Protein AF-A0A850KT17-F1 (afdb_monomer_lite)

pLDDT: mean 88.72, std 10.63, range [38.12, 97.38]

Secondary structure (DSSP, 8-state):
-----PEEPPTTT--GGG--TT----EEEETTEEEE-EEEEEEE-GGG--TT-SS--EEEEEEEPP-TT-HHHH-SEEEEEEEEETTEEEEEEEEEEEPPPTTPPSSEEEEEE--

Structure (mmCIF, N/CA/C/O backbone):
data_AF-A0A850KT17-F1
#
_entry.id   AF-A0A850KT17-F1
#
loop_
_atom_site.group_PDB
_atom_site.id
_atom_site.type_symbol
_atom_site.label_atom_id
_atom_site.label_alt_id
_atom_site.label_comp_id
_atom_site.label_asym_id
_atom_site.label_entity_id
_atom_site.label_seq_id
_atom_site.pdbx_PDB_ins_code
_atom_site.Cartn_x
_atom_site.Cartn_y
_atom_site.Cartn_z
_atom_site.occupancy
_atom_site.B_iso_or_equiv
_atom_site.auth_seq_id
_atom_site.auth_comp_id
_atom_site.auth_asym_id
_atom_site.auth_atom_id
_atom_site.pdbx_PDB_model_num
ATOM 1 N N . MET A 1 1 ? -9.286 -28.741 -8.514 1.00 38.12 1 MET A N 1
ATOM 2 C CA . MET A 1 1 ? -8.307 -27.871 -7.838 1.00 38.12 1 MET A CA 1
ATOM 3 C C . MET A 1 1 ? -9.128 -26.890 -7.032 1.00 38.12 1 MET A C 1
ATOM 5 O O . MET A 1 1 ? -9.909 -26.162 -7.627 1.00 38.12 1 MET A O 1
ATOM 9 N N . THR A 1 2 ? -9.113 -27.008 -5.709 1.00 40.09 2 THR A N 1
ATOM 10 C CA . THR A 1 2 ? -9.854 -26.111 -4.816 1.00 40.09 2 THR A CA 1
ATOM 11 C C . THR A 1 2 ? -9.230 -24.730 -4.933 1.00 40.09 2 THR A C 1
ATOM 13 O O . THR A 1 2 ? -8.059 -24.566 -4.607 1.00 40.09 2 THR A O 1
ATOM 16 N N . SER A 1 3 ? -9.982 -23.777 -5.480 1.00 47.41 3 SER A N 1
ATOM 17 C CA . SER A 1 3 ? -9.654 -22.359 -5.378 1.00 47.41 3 SER A CA 1
ATOM 18 C C . SER A 1 3 ? -9.555 -22.059 -3.889 1.00 47.41 3 SER A C 1
ATOM 20 O O . SER A 1 3 ? -10.566 -22.163 -3.199 1.00 47.41 3 SER A O 1
ATOM 22 N N . SER A 1 4 ? -8.354 -21.803 -3.373 1.00 55.38 4 SER A N 1
ATOM 23 C CA . SER A 1 4 ? -8.208 -21.276 -2.020 1.00 55.38 4 SER A CA 1
ATOM 24 C C . SER A 1 4 ? -8.948 -19.942 -2.010 1.00 55.38 4 SER A C 1
ATOM 26 O O . SER A 1 4 ? -8.547 -19.006 -2.701 1.00 55.38 4 SER A O 1
ATOM 28 N N . GLU A 1 5 ? -10.110 -19.896 -1.362 1.00 65.75 5 GLU A N 1
ATOM 29 C CA . GLU A 1 5 ? -10.880 -18.666 -1.225 1.00 65.75 5 GLU A CA 1
ATOM 30 C C . GLU A 1 5 ? -10.072 -17.722 -0.335 1.00 65.75 5 GLU A C 1
ATOM 32 O O . GLU A 1 5 ? -9.950 -17.935 0.869 1.00 65.75 5 GLU A O 1
ATOM 37 N N . VAL A 1 6 ? -9.465 -16.709 -0.954 1.00 79.25 6 VAL A N 1
ATOM 38 C CA . VAL A 1 6 ? -8.741 -15.667 -0.228 1.00 79.25 6 VAL A CA 1
ATOM 39 C C . VAL A 1 6 ? -9.760 -14.877 0.584 1.00 79.25 6 VAL A C 1
ATOM 41 O O . VAL A 1 6 ? -10.686 -14.289 0.019 1.00 79.25 6 VAL A O 1
ATOM 44 N N . THR A 1 7 ? -9.620 -14.896 1.907 1.00 87.00 7 THR A N 1
ATOM 45 C CA . THR A 1 7 ? -10.617 -14.302 2.805 1.00 87.00 7 THR A CA 1
ATOM 46 C C . THR A 1 7 ? -10.396 -12.790 2.901 1.00 87.00 7 THR A C 1
ATOM 48 O O . THR A 1 7 ? -9.288 -12.360 3.219 1.00 87.00 7 THR A O 1
ATOM 51 N N . PRO A 1 8 ? -11.399 -11.942 2.621 1.00 89.81 8 PRO A N 1
ATOM 52 C CA . PRO A 1 8 ? -11.237 -10.503 2.778 1.00 89.81 8 PRO A CA 1
ATOM 53 C C . PRO A 1 8 ? -11.216 -10.113 4.264 1.00 89.81 8 PRO A C 1
ATOM 55 O O . PRO A 1 8 ? -12.126 -10.463 5.015 1.00 89.81 8 PRO A O 1
ATOM 58 N N . ILE A 1 9 ? -10.204 -9.348 4.675 1.00 90.12 9 ILE A N 1
ATOM 59 C CA . ILE A 1 9 ? -10.161 -8.663 5.971 1.00 90.12 9 ILE A CA 1
ATOM 60 C C . ILE A 1 9 ? -10.943 -7.353 5.824 1.00 90.12 9 ILE A C 1
ATOM 62 O O . ILE A 1 9 ? -10.613 -6.541 4.951 1.00 90.12 9 ILE A O 1
ATOM 66 N N . PRO A 1 10 ? -11.965 -7.098 6.659 1.00 89.50 10 PRO A N 1
ATOM 67 C CA . PRO A 1 10 ? -12.679 -5.829 6.637 1.00 89.50 10 PRO A CA 1
ATOM 68 C C . PRO A 1 10 ? -11.726 -4.656 6.887 1.00 89.50 10 PRO A C 1
ATOM 70 O O . PRO A 1 10 ? -10.965 -4.679 7.851 1.00 89.50 10 PRO A O 1
ATOM 73 N N . LEU A 1 11 ? -11.826 -3.574 6.102 1.00 86.75 11 LEU A N 1
ATOM 74 C CA . LEU A 1 11 ? -11.018 -2.353 6.298 1.00 86.75 11 LEU A CA 1
ATOM 75 C C . LEU A 1 11 ? -11.084 -1.812 7.735 1.00 86.75 11 LEU A C 1
ATOM 77 O O . LEU A 1 11 ? -10.126 -1.215 8.221 1.00 86.75 11 LEU A O 1
ATOM 81 N N . GLY A 1 12 ? -12.209 -2.039 8.425 1.00 85.88 12 GLY A N 1
ATOM 82 C CA . GLY A 1 12 ? -12.431 -1.735 9.843 1.00 85.88 12 GLY A CA 1
ATOM 83 C C . GLY A 1 12 ? -11.438 -2.406 10.803 1.00 85.88 12 GLY A C 1
ATOM 84 O O . GLY A 1 12 ? -11.085 -1.825 11.830 1.00 85.88 12 GLY A O 1
ATOM 85 N N . GLU A 1 13 ? -10.963 -3.593 10.446 1.00 88.88 13 GLU A N 1
ATOM 86 C CA . GLU A 1 13 ? -10.170 -4.494 11.288 1.00 88.88 13 GLU A CA 1
ATOM 87 C C . GLU A 1 13 ? -8.682 -4.489 10.927 1.00 88.88 13 GLU A C 1
ATOM 89 O O . GLU A 1 13 ? -7.861 -4.998 11.687 1.00 88.88 13 GLU A O 1
ATOM 94 N N . VAL A 1 14 ? -8.314 -3.872 9.800 1.00 89.75 14 VAL A N 1
ATOM 95 C CA . VAL A 1 14 ? -6.920 -3.793 9.367 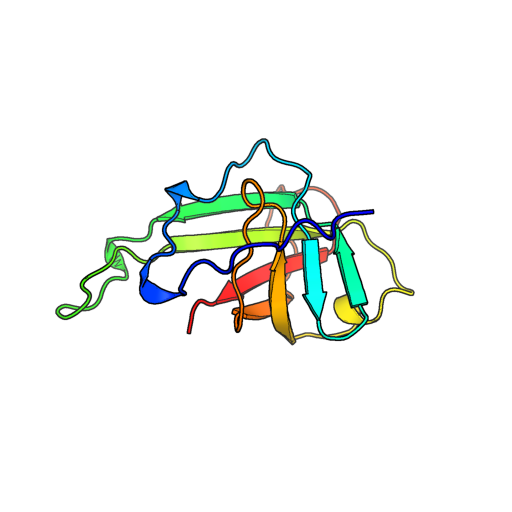1.00 89.75 14 VAL A CA 1
ATOM 96 C C . VAL A 1 14 ? -6.102 -2.946 10.342 1.00 89.75 14 VAL A C 1
ATOM 98 O O . VAL A 1 14 ? -6.440 -1.807 10.672 1.00 89.75 14 VAL A O 1
ATOM 101 N N . THR A 1 15 ? -4.9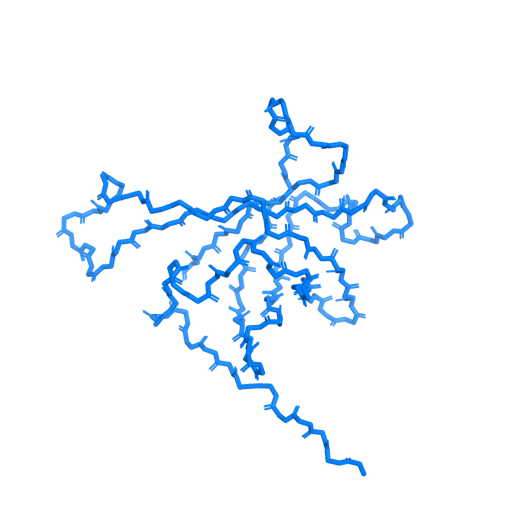70 -3.505 10.752 1.00 90.00 15 THR A N 1
ATOM 102 C CA . THR A 1 15 ? -3.959 -2.863 11.596 1.00 90.00 15 THR A CA 1
ATOM 103 C C . THR A 1 15 ? -2.566 -3.084 11.013 1.00 90.00 15 THR A C 1
ATOM 105 O O . THR A 1 15 ? -2.362 -3.978 10.191 1.00 90.00 15 THR A O 1
ATOM 108 N N . SER A 1 16 ? -1.588 -2.321 11.502 1.00 90.00 16 SER A N 1
ATOM 109 C CA . SER A 1 16 ? -0.158 -2.487 11.199 1.00 90.00 16 SER A CA 1
ATOM 110 C C . SER A 1 16 ? 0.348 -3.926 11.398 1.00 90.00 16 SER A C 1
ATOM 112 O O . SER A 1 16 ? 1.239 -4.363 10.678 1.00 90.00 16 SER A O 1
ATOM 114 N N . GLN A 1 17 ? -0.242 -4.676 12.338 1.00 89.50 17 GLN A N 1
ATOM 115 C CA . GLN A 1 17 ? 0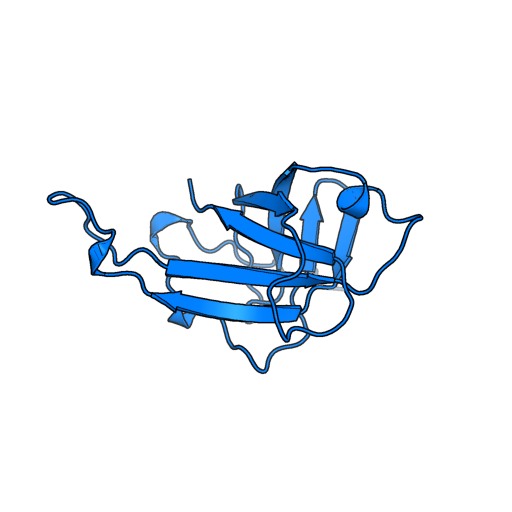.169 -6.036 12.711 1.00 89.50 17 GLN A CA 1
ATOM 116 C C . GLN A 1 17 ? -0.112 -7.077 11.627 1.00 89.50 17 GLN A C 1
ATOM 118 O O . GLN A 1 17 ? 0.506 -8.135 11.636 1.00 89.50 17 GLN A O 1
ATOM 123 N N . HIS A 1 18 ? -1.005 -6.771 10.685 1.00 89.31 18 HIS A N 1
ATOM 124 C CA . HIS A 1 18 ? -1.259 -7.633 9.533 1.00 89.31 18 HIS A CA 1
ATOM 125 C C . HIS A 1 18 ? -0.094 -7.618 8.534 1.00 89.31 18 HIS A C 1
ATOM 127 O O . HIS A 1 18 ? -0.033 -8.468 7.657 1.00 89.31 18 HIS A O 1
ATOM 133 N N . PHE A 1 19 ? 0.825 -6.656 8.650 1.00 90.00 19 PHE A N 1
ATOM 134 C CA . PHE A 1 19 ? 1.885 -6.430 7.682 1.00 90.00 19 PHE A CA 1
ATOM 135 C C . PHE A 1 19 ? 3.252 -6.779 8.268 1.00 90.00 19 PHE A C 1
ATOM 137 O O . PHE A 1 19 ? 3.735 -6.155 9.213 1.00 90.00 19 PHE A O 1
ATOM 144 N N . ASN A 1 20 ? 3.909 -7.758 7.658 1.00 86.69 20 ASN A N 1
ATOM 145 C CA . ASN A 1 20 ? 5.276 -8.153 7.965 1.00 86.69 20 ASN A CA 1
ATOM 146 C C . ASN A 1 20 ? 6.249 -7.581 6.923 1.00 86.69 20 ASN A C 1
ATOM 148 O O . ASN A 1 20 ? 6.126 -7.858 5.732 1.00 86.69 20 ASN A O 1
ATOM 152 N N . LEU A 1 21 ? 7.237 -6.803 7.380 1.00 81.06 21 LEU A N 1
ATOM 153 C CA . LEU A 1 21 ? 8.281 -6.193 6.538 1.00 81.06 21 LEU A CA 1
ATOM 154 C C . LEU A 1 21 ? 9.215 -7.212 5.873 1.00 81.06 21 LEU A C 1
ATOM 156 O O . LEU A 1 21 ? 9.886 -6.879 4.901 1.00 81.06 21 LEU A O 1
ATOM 160 N N . ASN A 1 22 ? 9.287 -8.433 6.401 1.00 77.75 22 ASN A N 1
ATOM 161 C CA . ASN A 1 22 ? 10.130 -9.489 5.842 1.00 77.75 22 ASN A CA 1
ATOM 162 C C . ASN A 1 22 ? 9.400 -10.342 4.800 1.00 77.75 22 ASN A C 1
ATOM 164 O O . ASN A 1 22 ? 10.001 -11.269 4.263 1.00 77.75 22 ASN A O 1
ATOM 168 N N . ASP A 1 23 ? 8.122 -10.058 4.552 1.00 73.94 23 ASP A N 1
ATOM 169 C CA . ASP A 1 23 ? 7.324 -10.787 3.580 1.00 73.94 23 ASP A CA 1
ATOM 170 C C . ASP A 1 23 ? 7.487 -10.175 2.180 1.00 73.94 23 ASP A C 1
ATOM 172 O O . ASP A 1 23 ? 7.420 -8.953 1.994 1.00 73.94 23 ASP A O 1
ATOM 176 N N . SER A 1 24 ? 7.755 -11.037 1.202 1.00 67.62 24 SER A N 1
ATOM 177 C CA . SER A 1 24 ? 7.960 -10.681 -0.203 1.00 67.62 24 SER A CA 1
ATOM 178 C C . SER A 1 24 ? 6.736 -10.928 -1.076 1.00 67.62 24 SER A C 1
ATOM 180 O O . SER A 1 24 ? 6.784 -10.620 -2.266 1.00 67.62 24 SER A O 1
ATOM 182 N N . ASP A 1 25 ? 5.655 -11.470 -0.514 1.00 85.94 25 ASP A N 1
ATOM 183 C CA . ASP A 1 25 ? 4.599 -12.098 -1.312 1.00 85.94 25 ASP A CA 1
ATOM 184 C C . ASP A 1 25 ? 3.373 -11.192 -1.514 1.00 85.94 25 ASP A C 1
ATOM 186 O O . ASP A 1 25 ? 2.328 -11.621 -2.022 1.00 85.94 25 ASP A O 1
ATOM 190 N N . TYR A 1 26 ? 3.492 -9.904 -1.179 1.00 94.38 26 TYR A N 1
ATOM 191 C CA . TYR A 1 26 ? 2.411 -8.953 -1.401 1.00 94.38 26 TYR A CA 1
ATOM 192 C C . TYR A 1 26 ? 2.186 -8.687 -2.885 1.00 94.38 26 TYR A C 1
ATOM 194 O O . TYR A 1 26 ? 3.112 -8.522 -3.680 1.00 94.38 26 TYR A O 1
ATOM 202 N N . HIS A 1 27 ? 0.914 -8.571 -3.249 1.00 95.62 27 HIS A N 1
ATOM 203 C CA . HIS A 1 27 ? 0.514 -8.178 -4.593 1.00 95.62 27 HIS A CA 1
ATOM 204 C C . HIS A 1 27 ? -0.527 -7.073 -4.520 1.00 95.62 27 HIS A C 1
ATOM 206 O O . HIS A 1 27 ? -1.502 -7.178 -3.773 1.00 95.62 27 HIS A O 1
ATOM 212 N N . PHE A 1 28 ? -0.354 -6.045 -5.345 1.00 96.25 28 PHE A N 1
ATOM 213 C CA . PHE A 1 28 ? -1.452 -5.151 -5.681 1.00 96.25 28 PHE A CA 1
ATOM 214 C C . PHE A 1 28 ? -2.262 -5.758 -6.816 1.00 96.25 28 PHE A C 1
ATOM 216 O O . PHE A 1 28 ? -1.700 -6.111 -7.850 1.00 96.25 28 PHE A O 1
ATOM 223 N N . VAL A 1 29 ? -3.578 -5.845 -6.638 1.00 95.75 29 VAL A N 1
ATOM 224 C CA . VAL A 1 29 ? -4.505 -6.378 -7.642 1.00 95.75 29 VAL A CA 1
ATOM 225 C C . VAL A 1 29 ? -5.519 -5.303 -8.019 1.00 95.75 29 VAL A C 1
ATOM 227 O O . VAL A 1 29 ? -6.160 -4.723 -7.145 1.00 95.75 29 VAL A O 1
ATOM 230 N N . ALA A 1 30 ? -5.665 -5.018 -9.312 1.00 94.75 30 ALA A N 1
ATOM 231 C CA . ALA A 1 30 ? -6.623 -4.045 -9.837 1.00 94.75 30 ALA A CA 1
ATOM 232 C C . ALA A 1 30 ? -7.232 -4.552 -11.155 1.00 94.75 30 ALA A C 1
ATOM 234 O O . ALA A 1 30 ? -6.586 -4.535 -12.204 1.00 94.75 30 ALA A O 1
ATOM 235 N N . GLY A 1 31 ? -8.487 -5.010 -11.106 1.00 91.06 31 GLY A N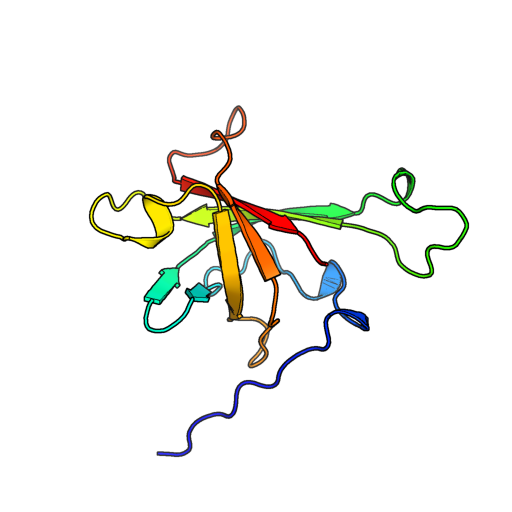 1
ATOM 236 C CA . GLY A 1 31 ? -9.118 -5.693 -12.239 1.00 91.06 31 GLY A CA 1
ATOM 237 C C . GLY A 1 31 ? -8.369 -6.982 -12.584 1.00 91.06 31 GLY A C 1
ATOM 238 O O . GLY A 1 31 ? -8.129 -7.801 -11.702 1.00 91.06 31 GLY A O 1
ATOM 239 N N . ASP A 1 32 ? -7.963 -7.125 -13.845 1.00 92.44 32 ASP A N 1
ATOM 240 C CA . ASP A 1 32 ? -7.193 -8.281 -14.334 1.00 92.44 32 ASP A CA 1
ATOM 241 C C . ASP A 1 32 ? -5.668 -8.105 -14.184 1.00 92.44 32 ASP A C 1
ATOM 243 O O . ASP A 1 32 ? -4.889 -8.932 -14.660 1.00 92.44 32 ASP A O 1
ATOM 247 N N . LEU A 1 33 ? -5.222 -7.011 -13.558 1.00 94.94 33 LEU A N 1
ATOM 248 C CA . LEU A 1 33 ? -3.808 -6.712 -13.348 1.00 94.94 33 LEU A CA 1
ATOM 249 C C . LEU A 1 33 ? -3.382 -7.109 -11.936 1.00 94.94 33 LEU A C 1
ATOM 251 O O . LEU A 1 33 ? -4.075 -6.812 -10.962 1.00 94.94 33 LEU A O 1
ATOM 255 N N . ALA A 1 34 ? -2.206 -7.723 -11.833 1.00 95.31 34 ALA A N 1
ATOM 256 C CA . ALA A 1 34 ? -1.557 -8.039 -10.571 1.00 95.31 34 ALA A CA 1
ATOM 257 C C . ALA A 1 34 ? -0.088 -7.624 -10.641 1.00 95.31 34 ALA A C 1
ATOM 259 O O . ALA A 1 34 ? 0.618 -8.000 -11.574 1.00 95.31 34 ALA A O 1
ATOM 260 N N . MET A 1 35 ? 0.364 -6.868 -9.644 1.00 96.00 35 MET A N 1
ATOM 261 C CA . MET A 1 35 ? 1.731 -6.371 -9.554 1.00 96.00 35 MET A CA 1
ATOM 262 C C . MET A 1 35 ? 2.369 -6.853 -8.249 1.00 96.00 35 MET A C 1
ATOM 264 O O . MET A 1 35 ? 1.853 -6.506 -7.181 1.00 96.00 35 MET A O 1
ATOM 268 N N . PRO A 1 36 ? 3.475 -7.615 -8.305 1.00 95.38 36 PRO A N 1
ATOM 269 C CA . PRO A 1 36 ? 4.215 -7.985 -7.107 1.00 95.38 36 PRO A CA 1
ATOM 270 C C . PRO A 1 36 ? 4.827 -6.734 -6.476 1.00 95.38 36 PRO A C 1
ATOM 272 O O . PRO A 1 36 ? 5.368 -5.864 -7.169 1.00 95.38 36 PRO A O 1
ATOM 275 N N . VAL A 1 37 ? 4.725 -6.639 -5.155 1.00 95.56 37 VAL A N 1
ATOM 276 C CA . VAL A 1 37 ? 5.236 -5.510 -4.383 1.00 95.56 37 VAL A CA 1
ATOM 277 C C . VAL A 1 37 ? 5.885 -5.982 -3.092 1.00 95.56 37 VAL A C 1
ATOM 279 O O . VAL A 1 37 ? 5.478 -6.956 -2.477 1.00 95.56 37 VAL A O 1
ATOM 282 N N . GLN A 1 38 ? 6.887 -5.239 -2.649 1.00 95.31 38 GLN A N 1
ATOM 283 C CA . GLN A 1 38 ? 7.558 -5.442 -1.379 1.00 95.31 38 GLN A CA 1
ATOM 284 C C . GLN A 1 38 ? 7.145 -4.347 -0.406 1.00 95.31 38 GLN A C 1
ATOM 286 O O . GLN A 1 38 ? 7.168 -3.163 -0.754 1.00 95.31 38 GLN A O 1
ATOM 291 N N . LEU A 1 39 ? 6.799 -4.724 0.822 1.00 94.94 39 LEU A N 1
ATOM 292 C CA . LEU A 1 39 ? 6.565 -3.760 1.886 1.00 94.94 39 LEU A CA 1
ATOM 293 C C . LEU A 1 39 ? 7.902 -3.164 2.347 1.00 94.94 39 LEU A C 1
ATOM 295 O O . LEU A 1 39 ? 8.792 -3.878 2.797 1.00 94.94 39 LEU A O 1
ATOM 299 N N . MET A 1 40 ? 8.035 -1.845 2.238 1.00 94.06 40 MET A N 1
ATOM 300 C CA . MET A 1 40 ? 9.251 -1.107 2.589 1.00 94.06 40 MET A CA 1
ATOM 301 C C . MET A 1 40 ? 9.142 -0.402 3.938 1.00 94.06 40 MET A C 1
ATOM 303 O O . MET A 1 40 ? 10.147 -0.243 4.629 1.00 94.06 40 MET A O 1
ATOM 307 N N . ASP A 1 41 ? 7.943 0.058 4.297 1.00 93.44 41 ASP A N 1
ATOM 308 C CA . ASP A 1 41 ? 7.684 0.711 5.579 1.00 93.44 41 ASP A CA 1
ATOM 309 C C . ASP A 1 41 ? 6.253 0.421 6.045 1.00 93.44 41 ASP A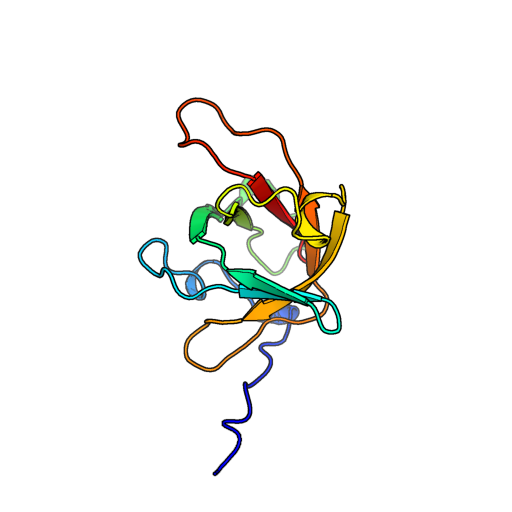 C 1
ATOM 311 O O . ASP A 1 41 ? 5.315 0.458 5.247 1.00 93.44 41 ASP A O 1
ATOM 315 N N . CYS A 1 42 ? 6.105 0.149 7.339 1.00 93.00 42 CYS A N 1
ATOM 316 C CA . CYS A 1 42 ? 4.835 0.007 8.043 1.00 93.00 42 CYS A CA 1
ATOM 317 C C . CYS A 1 42 ? 4.969 0.748 9.371 1.00 93.00 42 CYS A C 1
ATOM 319 O O . CYS A 1 42 ? 5.638 0.279 10.296 1.00 93.00 42 CYS A O 1
ATOM 321 N N . LYS A 1 43 ? 4.374 1.940 9.453 1.00 91.25 43 LYS A N 1
ATOM 322 C CA . LYS A 1 43 ? 4.576 2.837 10.592 1.00 91.25 43 LYS A CA 1
ATOM 323 C C . LYS A 1 43 ? 3.268 3.374 11.138 1.00 91.25 43 LYS A C 1
ATOM 325 O O . LYS A 1 43 ? 2.552 4.103 10.455 1.00 91.25 43 LYS A O 1
ATOM 330 N N . GLU A 1 44 ? 3.013 3.082 12.407 1.00 91.62 44 GLU A N 1
ATOM 331 C CA . GLU A 1 44 ? 1.925 3.695 13.161 1.00 91.62 44 GLU A CA 1
ATOM 332 C C . GLU A 1 44 ? 2.155 5.193 13.381 1.00 91.62 44 GLU A C 1
ATOM 334 O O . GLU A 1 44 ? 3.283 5.674 13.538 1.00 91.62 44 GLU A O 1
ATOM 339 N N . LYS A 1 45 ? 1.047 5.930 13.381 1.00 90.19 45 LYS A N 1
ATOM 340 C CA . LYS A 1 45 ? 0.970 7.385 13.486 1.00 90.19 45 LYS A CA 1
ATOM 341 C C . LYS A 1 45 ? -0.061 7.792 14.543 1.00 90.19 45 LYS A C 1
ATOM 343 O O . LYS A 1 45 ? -1.026 8.477 14.210 1.00 90.19 45 LYS A O 1
ATOM 348 N N . PRO A 1 46 ? 0.089 7.377 15.814 1.00 86.94 46 PRO A N 1
ATOM 349 C CA . PRO A 1 46 ? -0.903 7.653 16.858 1.00 86.94 46 PRO A CA 1
ATOM 350 C C . PRO A 1 46 ? -1.228 9.146 17.008 1.00 86.94 46 PRO A C 1
ATOM 352 O O . PRO A 1 46 ? -2.360 9.503 17.311 1.00 86.94 46 PRO A O 1
ATOM 355 N N . GLU A 1 47 ? -0.274 10.031 16.720 1.00 88.06 47 GLU A N 1
ATOM 356 C CA . GLU A 1 47 ? -0.449 11.484 16.729 1.00 88.06 47 GLU A CA 1
ATOM 357 C C . GLU A 1 47 ? -1.385 12.018 15.634 1.00 88.06 47 GLU A C 1
ATOM 359 O O . GLU A 1 47 ? -1.852 13.149 15.721 1.00 88.06 47 GLU A O 1
ATOM 364 N N . SER A 1 48 ? -1.635 11.225 14.589 1.00 84.94 48 SER A N 1
ATOM 365 C CA . SER A 1 48 ? -2.523 11.572 13.471 1.00 84.94 48 SER A CA 1
ATOM 366 C C . SER A 1 48 ? -3.966 11.116 13.703 1.00 84.94 48 SER A C 1
ATOM 368 O O . SER A 1 48 ? -4.827 11.355 12.858 1.00 84.94 48 SER A O 1
ATOM 370 N N . ALA A 1 49 ? -4.243 10.447 14.826 1.00 85.50 49 ALA A N 1
ATOM 371 C CA . ALA A 1 49 ? -5.591 10.061 15.210 1.00 85.50 49 ALA A CA 1
ATOM 372 C C . ALA A 1 49 ? -6.404 11.306 15.610 1.00 85.50 49 ALA A C 1
ATOM 374 O O . ALA A 1 49 ? -5.999 12.079 16.479 1.00 85.50 49 ALA A O 1
ATOM 375 N N . GLY A 1 50 ? -7.567 11.500 14.984 1.00 86.12 50 GLY A N 1
ATOM 376 C CA . GLY A 1 50 ? -8.538 12.493 15.445 1.00 86.12 50 GLY A CA 1
ATOM 377 C C . GLY A 1 50 ? -9.112 12.130 16.825 1.00 86.12 50 GLY A C 1
ATOM 378 O O . GLY A 1 50 ? -9.018 10.973 17.236 1.00 86.12 50 GLY A O 1
ATOM 379 N N . PRO A 1 51 ? -9.750 13.081 17.534 1.00 82.56 51 PRO A N 1
ATOM 380 C CA . PRO A 1 51 ? -10.316 12.842 18.868 1.00 82.56 51 PRO A CA 1
ATOM 381 C C . PRO A 1 51 ? -11.374 11.727 18.896 1.00 82.56 51 PRO A C 1
ATOM 383 O O . PRO A 1 51 ? -11.515 11.049 19.908 1.00 82.56 51 PRO A O 1
ATOM 386 N N . ASP A 1 52 ? -12.063 11.507 17.775 1.00 86.31 52 ASP A N 1
ATOM 387 C CA . ASP A 1 52 ? -13.091 10.472 17.617 1.00 86.31 52 ASP A CA 1
ATOM 388 C C . ASP A 1 52 ? -12.547 9.179 16.977 1.00 86.31 52 ASP A C 1
ATOM 390 O O . ASP A 1 52 ? -13.308 8.263 16.659 1.00 86.31 52 ASP A O 1
ATOM 394 N N . SER A 1 53 ? -11.233 9.093 16.739 1.00 81.56 53 SER A N 1
ATOM 395 C CA . SER A 1 53 ? -10.627 7.922 16.109 1.00 81.56 53 SER A CA 1
ATOM 396 C C . SER A 1 53 ? -10.579 6.760 17.094 1.00 81.56 53 SER A C 1
ATOM 398 O O . SER A 1 53 ? -9.915 6.816 18.125 1.00 81.56 53 SER A O 1
ATOM 400 N N . THR A 1 54 ? -11.238 5.660 16.747 1.00 82.69 54 THR A N 1
ATOM 401 C CA . THR A 1 54 ? -11.208 4.413 17.525 1.00 82.69 54 THR A CA 1
ATOM 402 C C . THR A 1 54 ? -9.999 3.535 17.196 1.00 82.69 54 THR A C 1
ATOM 404 O O . THR A 1 54 ? -9.840 2.461 17.775 1.00 82.69 54 THR A O 1
ATOM 407 N N . ARG A 1 55 ? -9.157 3.970 16.249 1.00 83.62 55 ARG A N 1
ATOM 408 C CA . ARG A 1 55 ? -8.053 3.193 15.676 1.00 83.62 55 ARG A CA 1
ATOM 409 C C . ARG A 1 55 ? -6.798 4.048 15.536 1.00 83.62 55 ARG A C 1
ATOM 411 O O . ARG A 1 55 ? -6.886 5.245 15.246 1.00 83.62 55 ARG A O 1
ATOM 418 N N . THR A 1 56 ? -5.639 3.414 15.699 1.00 87.00 56 THR A N 1
ATOM 419 C CA . THR A 1 56 ? -4.336 4.022 15.412 1.00 87.00 56 THR A CA 1
ATOM 420 C C . THR A 1 56 ? -4.119 4.024 13.899 1.00 87.00 56 THR A C 1
ATOM 422 O O . THR A 1 56 ? -4.049 2.944 13.310 1.00 87.00 56 THR A O 1
ATOM 425 N N . PRO A 1 57 ? -4.012 5.190 13.241 1.00 87.50 57 PRO A N 1
ATOM 426 C CA . PRO A 1 57 ? -3.700 5.221 11.823 1.00 87.50 57 PRO A CA 1
ATOM 427 C C . PRO A 1 57 ? -2.259 4.760 11.609 1.00 87.50 57 PRO A C 1
ATOM 429 O O . PRO A 1 57 ? -1.390 4.935 12.467 1.00 87.50 57 PRO A O 1
ATOM 432 N N . PHE A 1 58 ? -1.994 4.179 10.450 1.00 91.00 58 PHE A N 1
ATOM 433 C CA . PHE A 1 58 ? -0.667 3.723 10.068 1.00 91.00 58 PHE A CA 1
ATOM 434 C C . PHE A 1 58 ? -0.451 3.955 8.576 1.00 91.00 58 PHE A C 1
ATOM 436 O O . PHE A 1 58 ? -1.397 4.108 7.804 1.00 91.00 58 PHE A O 1
ATOM 443 N N . LEU A 1 59 ? 0.815 4.042 8.192 1.00 91.31 59 LEU A N 1
ATOM 444 C CA . LEU A 1 59 ? 1.246 4.273 6.824 1.00 91.31 59 LEU A CA 1
ATOM 445 C C . LEU A 1 59 ? 1.925 3.021 6.300 1.00 91.31 59 LEU A C 1
ATOM 447 O O . LEU A 1 59 ? 2.773 2.453 6.989 1.00 91.31 59 LEU A O 1
ATOM 451 N N . LEU A 1 60 ? 1.583 2.650 5.070 1.00 94.75 60 LEU A N 1
ATOM 452 C CA . LEU A 1 60 ? 2.282 1.619 4.323 1.00 94.75 60 LEU A CA 1
ATOM 453 C C . LEU A 1 60 ? 2.967 2.234 3.115 1.00 94.75 60 LEU A C 1
ATOM 455 O O . LEU A 1 60 ? 2.345 2.994 2.366 1.00 94.75 60 LEU A O 1
ATOM 459 N N . VAL A 1 61 ? 4.226 1.859 2.918 1.00 95.44 61 VAL A N 1
ATOM 460 C CA . VAL A 1 61 ? 4.983 2.164 1.707 1.00 95.44 61 VAL A CA 1
ATOM 461 C C . VAL A 1 61 ? 5.400 0.855 1.068 1.00 95.44 61 VAL A C 1
ATOM 463 O O . VAL A 1 61 ? 6.088 0.051 1.691 1.00 95.44 61 VAL A O 1
ATOM 466 N N . PHE A 1 62 ? 5.016 0.666 -0.187 1.00 96.62 62 PHE A N 1
ATOM 467 C CA . PHE A 1 62 ? 5.388 -0.483 -0.999 1.00 96.62 62 PHE A CA 1
ATOM 468 C C . PHE A 1 62 ? 6.320 -0.077 -2.138 1.00 96.62 62 PHE A C 1
ATOM 470 O O . PHE A 1 62 ? 6.281 1.060 -2.618 1.00 96.62 62 PHE A O 1
ATOM 477 N N . ARG A 1 63 ? 7.130 -1.029 -2.595 1.00 96.19 63 ARG A N 1
ATOM 478 C CA . ARG A 1 63 ? 8.007 -0.927 -3.763 1.00 96.19 63 ARG A CA 1
ATOM 479 C C . ARG A 1 63 ? 7.671 -2.035 -4.754 1.00 96.19 63 ARG A C 1
ATOM 481 O O . ARG A 1 63 ? 7.643 -3.195 -4.369 1.00 96.19 63 ARG A O 1
ATOM 488 N N . ALA A 1 64 ? 7.525 -1.695 -6.026 1.00 95.94 64 ALA A N 1
ATOM 489 C CA . ALA A 1 64 ? 7.627 -2.641 -7.135 1.00 95.94 64 ALA A CA 1
ATOM 490 C C . ALA A 1 64 ? 8.982 -2.477 -7.842 1.00 95.94 64 ALA A C 1
ATOM 492 O O . ALA A 1 64 ? 9.538 -1.369 -7.885 1.00 95.94 64 ALA A O 1
ATOM 493 N N . ASP A 1 65 ? 9.497 -3.554 -8.433 1.00 95.44 65 ASP A N 1
ATOM 494 C CA . ASP A 1 65 ? 10.564 -3.446 -9.432 1.00 95.44 65 ASP A CA 1
ATOM 495 C C . ASP A 1 65 ? 10.057 -2.661 -10.649 1.00 95.44 65 ASP A C 1
ATOM 497 O O . ASP A 1 65 ? 8.868 -2.689 -10.963 1.00 95.44 65 ASP A O 1
ATOM 501 N N . VAL A 1 66 ? 10.941 -1.918 -11.318 1.00 93.81 66 VAL A N 1
ATOM 502 C CA . VAL A 1 66 ? 10.541 -1.075 -12.453 1.00 93.81 66 VAL A CA 1
ATOM 503 C C . VAL A 1 66 ? 10.191 -1.952 -13.652 1.00 93.81 66 VAL A C 1
ATOM 505 O O . VAL A 1 66 ? 11.041 -2.676 -14.165 1.00 93.81 66 VAL A O 1
ATOM 508 N N . ASP A 1 67 ? 8.953 -1.830 -14.118 1.00 94.44 67 ASP A N 1
ATOM 509 C CA . ASP A 1 67 ? 8.464 -2.423 -15.357 1.00 94.44 67 ASP A CA 1
ATOM 510 C C . ASP A 1 67 ? 7.642 -1.375 -16.116 1.00 94.44 67 ASP A C 1
ATOM 512 O O . ASP A 1 67 ? 6.486 -1.093 -15.793 1.00 94.44 67 ASP A O 1
ATOM 516 N N . GLU A 1 68 ? 8.258 -0.778 -17.138 1.00 88.81 68 GLU A N 1
ATOM 517 C CA . GLU A 1 68 ? 7.634 0.269 -17.952 1.00 88.81 68 GLU A CA 1
ATOM 518 C C . GLU A 1 68 ? 6.422 -0.236 -18.745 1.00 88.81 68 GLU A C 1
ATOM 520 O O . GLU A 1 68 ? 5.557 0.564 -19.108 1.00 88.81 68 GLU A O 1
ATOM 525 N N . ALA A 1 69 ? 6.326 -1.545 -19.000 1.00 92.81 69 ALA A N 1
ATOM 526 C CA . ALA A 1 69 ? 5.190 -2.138 -19.697 1.00 92.81 69 ALA A CA 1
ATOM 527 C C . ALA A 1 69 ? 3.993 -2.378 -18.763 1.00 92.81 69 ALA A C 1
ATOM 529 O O . ALA A 1 69 ? 2.861 -2.521 -19.236 1.00 92.81 69 ALA A O 1
ATOM 530 N N . HIS A 1 70 ? 4.215 -2.398 -17.446 1.00 93.25 70 HIS A N 1
ATOM 531 C CA . HIS A 1 70 ? 3.164 -2.682 -16.483 1.00 93.25 70 HIS A CA 1
ATOM 532 C C . HIS A 1 70 ? 2.233 -1.476 -16.307 1.00 93.25 70 HIS A C 1
ATOM 534 O O . HIS A 1 70 ? 2.600 -0.448 -15.735 1.00 93.25 70 HIS A O 1
ATOM 540 N N . LEU A 1 71 ? 0.975 -1.615 -16.735 1.00 92.69 71 LEU A N 1
ATOM 541 C CA . LEU A 1 71 ? 0.002 -0.514 -16.766 1.00 92.69 71 LEU A CA 1
ATOM 542 C C . LEU A 1 71 ? -0.198 0.163 -15.401 1.00 92.69 71 LEU A C 1
ATOM 544 O O . LEU A 1 71 ? -0.250 1.388 -15.335 1.00 92.69 71 LEU A O 1
ATOM 548 N N . MET A 1 72 ? -0.221 -0.600 -14.298 1.00 93.56 72 MET A N 1
ATOM 549 C CA . MET A 1 72 ? -0.352 -0.016 -12.950 1.00 93.56 72 MET A CA 1
ATOM 550 C C . MET A 1 72 ? 0.813 0.925 -12.596 1.00 93.56 72 MET A C 1
ATOM 552 O O . MET A 1 72 ? 0.612 1.874 -11.839 1.00 93.56 72 MET A O 1
ATOM 556 N N . GLN A 1 73 ? 2.008 0.722 -13.170 1.00 94.50 73 GLN A N 1
ATOM 557 C CA . GLN A 1 73 ? 3.152 1.613 -12.964 1.00 94.50 73 GLN A CA 1
ATOM 558 C C . GLN A 1 73 ? 3.045 2.921 -13.742 1.00 94.50 73 GLN A C 1
ATOM 560 O O . GLN A 1 73 ? 3.723 3.881 -13.394 1.00 94.50 73 GLN A O 1
ATOM 565 N N . GLN A 1 74 ? 2.177 3.007 -14.748 1.00 91.69 74 GLN A N 1
ATOM 566 C CA . GLN A 1 74 ? 1.967 4.225 -15.535 1.00 91.69 74 GLN A CA 1
ATOM 567 C C . GLN A 1 74 ? 0.916 5.159 -14.911 1.00 91.69 74 GLN A C 1
ATOM 569 O O . GLN A 1 74 ? 0.825 6.328 -15.280 1.00 91.69 74 GLN A O 1
ATOM 574 N N . THR A 1 75 ? 0.153 4.669 -13.934 1.00 93.25 75 THR A N 1
ATOM 575 C CA . THR A 1 75 ? -0.884 5.425 -13.216 1.00 93.25 75 THR A CA 1
ATOM 576 C C . THR A 1 75 ? -0.334 6.120 -11.973 1.00 93.25 75 THR A C 1
ATOM 578 O O . THR A 1 75 ? 0.493 5.568 -11.246 1.00 93.25 75 THR A O 1
ATOM 581 N N . LEU A 1 76 ? -0.820 7.337 -11.707 1.00 95.56 76 LEU A N 1
ATOM 582 C CA . LEU A 1 76 ? -0.504 8.066 -10.474 1.00 95.56 76 LEU A CA 1
ATOM 583 C C . LEU A 1 76 ? -1.276 7.512 -9.273 1.00 95.56 76 LEU A C 1
ATOM 585 O O . LEU A 1 76 ? -0.742 7.466 -8.175 1.00 95.56 76 LEU A O 1
ATOM 589 N N . GLU A 1 77 ? -2.513 7.080 -9.479 1.00 95.88 77 GLU A N 1
ATOM 590 C CA . GLU A 1 77 ? -3.343 6.462 -8.453 1.00 95.88 77 GLU A CA 1
ATOM 591 C C . GLU A 1 77 ? -4.255 5.415 -9.084 1.00 95.88 77 GLU A C 1
ATOM 593 O O . GLU A 1 77 ? -4.605 5.507 -10.264 1.00 95.88 77 GLU A O 1
ATOM 598 N N . PHE A 1 78 ? -4.634 4.415 -8.299 1.00 95.50 78 PHE A N 1
ATOM 59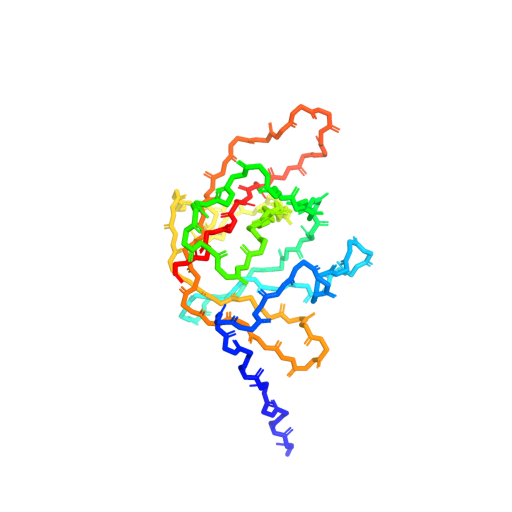9 C CA . PHE A 1 78 ? -5.627 3.424 -8.688 1.00 95.50 78 PHE A CA 1
ATOM 600 C C . PHE A 1 78 ? -6.317 2.848 -7.453 1.00 95.50 78 PHE A C 1
ATOM 602 O O . PHE A 1 78 ? -5.784 2.879 -6.343 1.00 95.50 78 PHE A O 1
ATOM 609 N N . LYS A 1 79 ? -7.522 2.313 -7.660 1.00 95.31 79 LYS A N 1
ATOM 610 C CA . LYS A 1 79 ? -8.205 1.495 -6.658 1.00 95.31 79 LYS A CA 1
ATOM 611 C C . LYS A 1 79 ? -7.824 0.037 -6.855 1.00 95.31 79 LYS A C 1
ATOM 613 O O . LYS A 1 79 ? -7.768 -0.421 -7.997 1.00 95.31 79 LYS A O 1
ATOM 618 N N . GLY A 1 80 ? -7.585 -0.680 -5.770 1.00 94.44 80 GLY A N 1
ATOM 619 C CA . GLY A 1 80 ? -7.216 -2.086 -5.840 1.00 94.44 80 GLY A CA 1
ATOM 620 C C . GLY A 1 80 ? -7.262 -2.782 -4.493 1.00 94.44 80 GLY A C 1
ATOM 621 O O . GLY A 1 80 ? -7.785 -2.254 -3.513 1.00 94.44 80 GLY A O 1
ATOM 622 N N . CYS A 1 81 ? -6.690 -3.975 -4.474 1.00 94.81 81 CYS A N 1
ATOM 623 C CA . CYS A 1 81 ? -6.612 -4.837 -3.309 1.00 94.81 81 CYS A CA 1
ATOM 624 C C . CYS A 1 81 ? -5.150 -5.152 -2.986 1.00 94.81 81 CYS A C 1
ATOM 626 O O . CYS A 1 81 ? -4.304 -5.163 -3.884 1.00 94.81 81 CYS A O 1
ATOM 628 N N . ILE A 1 82 ? -4.865 -5.460 -1.722 1.00 94.50 82 ILE A N 1
ATOM 629 C CA . ILE A 1 82 ? -3.600 -6.076 -1.302 1.00 94.50 82 ILE A CA 1
ATOM 630 C C . ILE A 1 82 ? -3.860 -7.549 -1.027 1.00 94.50 82 ILE A C 1
ATOM 632 O O . ILE A 1 82 ? -4.718 -7.881 -0.214 1.00 94.50 82 ILE A O 1
ATOM 636 N N . HIS A 1 83 ? -3.119 -8.420 -1.701 1.00 93.31 83 HIS A N 1
ATOM 637 C CA . HIS A 1 83 ? -3.059 -9.857 -1.430 1.00 93.31 83 HIS A CA 1
ATOM 638 C C . HIS A 1 83 ? -1.732 -10.204 -0.736 1.00 93.31 83 HIS A C 1
ATOM 640 O O . HIS A 1 83 ? -0.820 -9.377 -0.725 1.00 93.31 83 HIS A O 1
ATOM 646 N N . GLY A 1 84 ? -1.616 -11.431 -0.213 1.00 86.94 84 GLY A N 1
ATOM 647 C CA . GLY A 1 84 ? -0.388 -11.935 0.423 1.00 86.94 84 GLY A CA 1
ATOM 648 C C . GLY A 1 84 ? -0.381 -11.814 1.950 1.00 86.94 84 GLY A C 1
ATOM 649 O O . GLY A 1 84 ? 0.681 -11.770 2.548 1.00 86.94 84 GLY A O 1
ATOM 650 N N . LEU A 1 85 ? -1.556 -11.730 2.583 1.00 86.25 85 LEU A N 1
ATOM 651 C CA . LEU A 1 85 ? -1.710 -11.609 4.037 1.00 86.25 85 LEU A CA 1
ATOM 652 C C . LEU A 1 85 ? -2.167 -12.949 4.630 1.00 86.25 85 LEU A C 1
ATOM 654 O O . LEU A 1 85 ? -3.346 -13.083 4.919 1.00 86.25 85 LEU A O 1
ATOM 658 N N . GLU A 1 86 ? -1.295 -13.955 4.754 1.00 78.75 86 GLU A N 1
ATOM 659 C CA . GLU A 1 86 ? -1.653 -15.273 5.340 1.00 78.75 86 GLU A CA 1
ATOM 660 C C . GLU A 1 86 ? -2.997 -15.846 4.806 1.00 78.75 86 GLU A C 1
ATOM 662 O O . GLU A 1 86 ? -3.922 -16.117 5.566 1.00 78.75 86 GLU A O 1
ATOM 667 N N . ASP A 1 87 ? -3.137 -15.979 3.480 1.00 73.50 87 ASP A N 1
ATOM 668 C CA . ASP A 1 87 ? -4.376 -16.390 2.776 1.00 73.50 87 ASP A CA 1
ATOM 669 C C . ASP A 1 87 ? -5.554 -15.390 2.829 1.00 73.50 87 ASP A C 1
ATOM 671 O O . ASP A 1 87 ? -6.685 -15.707 2.439 1.00 73.50 87 ASP A O 1
ATOM 675 N N . ALA A 1 88 ? -5.291 -14.149 3.230 1.00 86.31 88 ALA A N 1
ATOM 676 C CA . ALA A 1 88 ? -6.250 -13.057 3.225 1.00 86.31 88 ALA A CA 1
ATOM 677 C C . ALA A 1 88 ? -5.915 -11.948 2.214 1.00 86.31 88 ALA A C 1
ATOM 679 O O . ALA A 1 88 ? -4.818 -11.867 1.642 1.00 86.31 88 ALA A O 1
ATOM 680 N N . ARG A 1 89 ? -6.901 -11.075 1.990 1.00 91.75 89 ARG A N 1
ATOM 681 C CA . ARG A 1 89 ? -6.763 -9.852 1.190 1.00 91.75 89 ARG A CA 1
ATOM 682 C C . ARG A 1 89 ? -7.432 -8.664 1.860 1.00 91.75 89 ARG A C 1
ATOM 684 O O . ARG A 1 89 ? -8.331 -8.833 2.674 1.00 91.75 89 ARG A O 1
ATOM 691 N N . ILE A 1 90 ? -7.040 -7.465 1.459 1.00 92.88 90 ILE A N 1
ATOM 692 C CA . ILE A 1 90 ? -7.723 -6.225 1.828 1.00 92.88 90 ILE A CA 1
ATOM 693 C C . ILE A 1 90 ? -8.228 -5.573 0.550 1.00 92.88 90 ILE A C 1
ATOM 695 O O . ILE A 1 90 ? -7.436 -5.314 -0.357 1.00 92.88 90 ILE A O 1
ATOM 699 N N . ASP A 1 91 ? -9.530 -5.317 0.497 1.00 92.56 91 ASP A N 1
ATOM 700 C CA . ASP A 1 91 ? -10.217 -4.764 -0.669 1.00 92.56 91 ASP A CA 1
ATOM 701 C C . ASP A 1 91 ? -10.408 -3.238 -0.555 1.00 92.56 91 ASP A C 1
ATOM 703 O O . ASP A 1 91 ? -10.219 -2.649 0.510 1.00 92.56 91 ASP A O 1
ATOM 707 N N . ASP A 1 92 ? -10.796 -2.603 -1.666 1.00 89.88 92 ASP A N 1
ATOM 708 C CA . ASP A 1 92 ? -11.216 -1.193 -1.749 1.00 89.88 92 ASP A CA 1
ATOM 709 C C . ASP A 1 92 ? -10.175 -0.150 -1.292 1.00 89.88 92 ASP A C 1
ATOM 711 O O . ASP A 1 92 ? -10.508 0.933 -0.801 1.00 89.88 92 ASP A O 1
ATOM 715 N N . LEU A 1 93 ? -8.893 -0.435 -1.519 1.00 93.19 93 LEU A N 1
ATOM 716 C CA . LEU A 1 93 ? -7.790 0.460 -1.182 1.00 93.19 93 LEU A CA 1
ATOM 717 C C . LEU A 1 93 ? -7.553 1.497 -2.275 1.00 93.19 93 LEU A C 1
ATOM 719 O O . LEU A 1 93 ? -7.576 1.180 -3.467 1.00 93.19 93 LEU A O 1
ATOM 723 N N . LEU A 1 94 ? -7.245 2.731 -1.871 1.00 94.94 94 LEU A N 1
ATOM 724 C CA . LEU A 1 94 ? -6.667 3.727 -2.767 1.00 94.94 94 LEU A CA 1
ATOM 725 C C . LEU A 1 94 ? -5.142 3.637 -2.677 1.00 94.94 94 LEU A C 1
ATOM 727 O O . LEU A 1 94 ? -4.559 3.830 -1.610 1.00 94.94 94 LEU A O 1
ATOM 731 N N . ILE A 1 95 ? -4.494 3.352 -3.801 1.00 96.25 95 ILE A N 1
ATOM 732 C CA . ILE A 1 95 ? -3.045 3.185 -3.893 1.00 96.25 95 ILE A CA 1
ATOM 733 C C . ILE A 1 95 ? -2.494 4.323 -4.747 1.00 96.25 95 ILE A C 1
ATOM 735 O O . ILE A 1 95 ? -2.897 4.492 -5.898 1.00 96.25 95 ILE A O 1
ATOM 739 N N . LEU A 1 96 ? -1.573 5.106 -4.184 1.00 97.19 96 LEU A N 1
ATOM 740 C CA . LEU A 1 96 ? -0.985 6.270 -4.844 1.00 97.19 96 LEU A CA 1
ATOM 741 C C . LEU A 1 96 ? 0.496 6.058 -5.089 1.00 97.19 96 LEU A C 1
ATOM 743 O O . LEU A 1 96 ? 1.250 5.724 -4.179 1.00 97.19 96 LEU A O 1
ATOM 747 N N . ARG A 1 97 ? 0.927 6.319 -6.316 1.00 96.50 97 ARG A N 1
ATOM 748 C CA . ARG A 1 97 ? 2.330 6.366 -6.687 1.00 96.50 97 ARG A CA 1
ATOM 749 C C . ARG A 1 97 ? 2.980 7.594 -6.062 1.00 96.50 97 ARG A C 1
ATOM 751 O O . ARG A 1 97 ? 2.460 8.705 -6.135 1.00 96.50 97 ARG A O 1
ATOM 758 N N . MET A 1 98 ? 4.156 7.395 -5.486 1.00 95.69 98 MET A N 1
ATOM 759 C CA . MET A 1 98 ? 4.942 8.450 -4.863 1.00 95.69 98 MET A CA 1
ATOM 760 C C . MET A 1 98 ? 6.365 8.486 -5.416 1.00 95.69 98 MET A C 1
ATOM 762 O O . MET A 1 98 ? 6.862 7.532 -6.018 1.00 95.69 98 MET A O 1
ATOM 766 N N . MET A 1 99 ? 7.038 9.611 -5.191 1.00 94.50 99 MET A N 1
ATOM 767 C CA . MET A 1 99 ? 8.468 9.722 -5.455 1.00 94.50 99 MET A CA 1
ATOM 768 C C . MET A 1 99 ? 9.241 8.745 -4.566 1.00 94.50 99 MET A C 1
ATOM 770 O O . MET A 1 99 ? 8.905 8.572 -3.394 1.00 94.50 99 MET A O 1
ATOM 774 N N . ARG A 1 100 ? 10.314 8.157 -5.110 1.00 94.44 100 ARG A N 1
ATOM 775 C CA . ARG A 1 100 ? 11.235 7.310 -4.344 1.00 94.44 100 ARG A CA 1
ATOM 776 C C . ARG A 1 100 ? 11.723 8.061 -3.093 1.00 94.44 100 ARG A C 1
ATOM 778 O O . ARG A 1 100 ? 12.349 9.115 -3.254 1.00 94.44 100 ARG A O 1
ATOM 785 N N . PRO A 1 101 ? 11.501 7.530 -1.876 1.00 92.44 101 PRO A N 1
ATOM 786 C CA . PRO A 1 101 ? 12.043 8.127 -0.663 1.00 92.44 101 PRO A CA 1
ATOM 787 C C . PRO A 1 101 ? 13.576 8.155 -0.674 1.00 92.44 101 PRO A C 1
ATOM 789 O O . PRO A 1 101 ? 14.234 7.323 -1.305 1.00 92.44 101 PRO A O 1
ATOM 792 N N . ALA A 1 102 ? 14.165 9.111 0.043 1.00 90.69 102 ALA A N 1
ATOM 793 C CA . ALA A 1 102 ? 15.617 9.191 0.167 1.00 90.69 102 ALA A CA 1
ATOM 794 C C . ALA A 1 102 ? 16.188 7.899 0.780 1.00 90.69 102 ALA A C 1
ATOM 796 O O . ALA A 1 102 ? 15.612 7.345 1.713 1.00 90.69 102 ALA A O 1
ATOM 797 N N . ASN A 1 103 ? 17.341 7.453 0.275 1.00 90.75 103 ASN A N 1
ATOM 798 C CA . ASN A 1 103 ? 18.066 6.258 0.735 1.00 90.75 103 ASN A CA 1
ATOM 799 C C . ASN A 1 103 ? 17.344 4.913 0.533 1.00 90.75 103 ASN A C 1
ATOM 801 O O . ASN A 1 103 ? 17.777 3.909 1.091 1.00 90.75 103 ASN A O 1
ATOM 805 N N . MET A 1 104 ? 16.283 4.872 -0.275 1.00 91.88 104 MET A N 1
ATOM 806 C CA . MET A 1 104 ? 15.613 3.628 -0.655 1.00 91.88 104 MET A CA 1
ATOM 807 C C . MET A 1 104 ? 16.136 3.100 -2.007 1.00 91.88 104 MET A C 1
ATOM 809 O O . MET A 1 104 ? 16.593 3.899 -2.837 1.00 91.88 104 MET A O 1
ATOM 813 N N . PRO A 1 105 ? 16.091 1.774 -2.256 1.00 92.94 105 PRO A N 1
ATOM 814 C CA . PRO A 1 105 ? 16.538 1.183 -3.520 1.00 92.94 105 PRO A CA 1
ATOM 815 C C . PRO A 1 105 ? 15.752 1.716 -4.728 1.00 92.94 105 PRO A C 1
ATOM 817 O O . PRO A 1 105 ? 14.696 2.336 -4.606 1.00 92.94 105 PRO A O 1
ATOM 820 N N . GLU A 1 106 ? 16.263 1.506 -5.935 1.00 94.50 106 GLU A N 1
ATOM 821 C CA . GLU A 1 106 ? 15.516 1.822 -7.158 1.00 94.50 106 GLU A CA 1
ATOM 822 C C . GLU A 1 106 ? 14.206 1.026 -7.240 1.00 94.50 106 GLU A C 1
ATOM 824 O O . GLU A 1 106 ? 14.159 -0.119 -6.801 1.00 94.50 106 GLU A O 1
ATOM 829 N N . GLY A 1 107 ? 13.134 1.629 -7.756 1.00 95.06 107 GLY A N 1
ATOM 830 C CA . GLY A 1 107 ? 11.818 0.996 -7.850 1.00 95.06 107 GLY A CA 1
ATOM 831 C C . GLY A 1 107 ? 10.686 2.006 -8.022 1.00 95.06 107 GLY A C 1
ATOM 832 O O . GLY A 1 107 ? 10.890 3.218 -7.883 1.00 95.06 107 GLY A O 1
ATOM 833 N N . ALA A 1 108 ? 9.488 1.500 -8.299 1.00 96.31 108 ALA A N 1
ATOM 834 C CA . ALA A 1 108 ? 8.254 2.275 -8.254 1.00 96.31 108 ALA A CA 1
ATOM 835 C C . ALA A 1 108 ? 7.665 2.206 -6.839 1.00 96.31 108 ALA A C 1
ATOM 837 O O . ALA A 1 108 ? 7.460 1.118 -6.310 1.00 96.31 108 ALA A O 1
ATOM 838 N N . TYR A 1 109 ? 7.416 3.362 -6.221 1.00 97.38 109 TYR A N 1
ATOM 839 C CA . TYR A 1 109 ? 6.964 3.448 -4.832 1.00 97.38 109 TYR A CA 1
ATOM 840 C C . TYR A 1 109 ? 5.498 3.827 -4.743 1.00 97.38 109 TYR A C 1
ATOM 842 O O . TYR A 1 109 ? 5.022 4.666 -5.513 1.00 97.38 109 TYR A O 1
ATOM 850 N N . TYR A 1 110 ? 4.814 3.244 -3.765 1.00 97.38 110 TYR A N 1
ATOM 851 C CA . TYR A 1 110 ? 3.387 3.418 -3.564 1.00 97.38 110 TYR A CA 1
ATOM 852 C C . TYR A 1 110 ? 3.051 3.585 -2.094 1.00 97.38 110 TYR A C 1
ATOM 854 O O . TYR A 1 110 ? 3.567 2.859 -1.248 1.00 97.38 110 TYR A O 1
ATOM 862 N N . GLN A 1 111 ? 2.144 4.506 -1.810 1.00 96.06 111 GLN A N 1
ATOM 863 C CA . GLN A 1 111 ? 1.524 4.669 -0.509 1.00 96.06 111 GLN A CA 1
ATOM 864 C C . GLN A 1 111 ? 0.083 4.165 -0.568 1.00 96.06 111 GLN A C 1
ATOM 866 O O . GLN A 1 111 ? -0.642 4.443 -1.526 1.00 96.06 111 GLN A O 1
ATOM 871 N N . VAL A 1 112 ? -0.332 3.441 0.467 1.00 94.56 112 VAL A N 1
ATOM 872 C CA . VAL A 1 112 ? -1.704 2.938 0.598 1.00 94.56 112 VAL A CA 1
ATOM 873 C C . VAL A 1 112 ? -2.496 3.869 1.505 1.00 94.56 112 VAL A C 1
ATOM 875 O O . VAL A 1 112 ? -2.037 4.225 2.593 1.00 94.56 112 VAL A O 1
ATOM 878 N N . ILE A 1 113 ? -3.689 4.250 1.056 1.00 87.06 113 ILE A N 1
ATOM 879 C CA . ILE A 1 113 ? -4.673 4.983 1.846 1.00 87.06 113 ILE A CA 1
ATOM 880 C C . ILE A 1 113 ? -5.842 4.049 2.146 1.00 87.06 113 ILE A C 1
ATOM 882 O O . ILE A 1 113 ? -6.492 3.519 1.242 1.00 87.06 113 ILE A O 1
ATOM 886 N N . PHE A 1 114 ? -6.107 3.883 3.438 1.00 80.06 114 PHE A N 1
ATOM 887 C CA . PHE A 1 114 ? -7.290 3.213 3.958 1.00 80.06 114 PHE A CA 1
ATOM 888 C C . PHE A 1 114 ? -8.417 4.248 4.031 1.00 80.06 114 PHE A C 1
ATOM 890 O O . PHE A 1 114 ? -8.333 5.175 4.838 1.00 80.06 114 PHE A O 1
ATOM 897 N N . ASN A 1 115 ? -9.411 4.131 3.147 1.00 59.34 115 ASN A N 1
ATOM 898 C CA . ASN A 1 115 ? -10.638 4.936 3.209 1.00 59.34 115 ASN A CA 1
ATOM 899 C C . ASN A 1 115 ? -11.623 4.391 4.248 1.00 59.34 115 ASN A C 1
ATOM 901 O O . ASN A 1 115 ? -11.596 3.168 4.519 1.00 59.34 115 ASN A O 1
#

Foldseek 3Di:
DDDLQQAEDELVRDDLVLDDQPDQAKWWDDPPAIFGKHWDDKAWDQVPADPPRPDTDIKTKIFGADDPPRPVLVDQKDATKIDDRVSHIYHGKIKGWDDDDPPDDDGTMIIIDRD

Radius of gyration: 14.36 Å; chains: 1; bounding box: 31×41×39 Å

Sequence (115 aa):
MTSSEVTPIPLGEVTSQHFNLNDSDYHFVAGDLAMPVQLMDCKEKPESAGPDSTRTPFLLVFRADVDEAHLMQQTLEFKGCIHGLEDARIDDLLILRMMRPANMPEGAYYQVIFN